Protein AF-A0A527GMG4-F1 (afdb_monomer_lite)

Secondary structure (DSSP, 8-state):
--EEE-TTT--EEETT-SB-TTT--BEEEETTTTEEEESBTTBPBPTTHHHH---BB-

Structure (mmCIF, N/CA/C/O backbone):
data_AF-A0A527GMG4-F1
#
_entry.id   AF-A0A527GMG4-F1
#
loop_
_atom_site.group_PDB
_atom_site.id
_atom_site.type_symbol
_atom_site.label_atom_id
_atom_site.label_alt_id
_atom_site.label_comp_id
_atom_site.label_asym_id
_atom_site.label_entity_id
_atom_site.label_seq_id
_atom_site.pdbx_PDB_ins_code
_atom_site.Cartn_x
_atom_site.Cartn_y
_atom_site.Cartn_z
_atom_site.occupancy
_atom_site.B_iso_or_equiv
_atom_site.auth_seq_id
_atom_site.auth_comp_id
_atom_site.auth_asym_id
_atom_site.auth_atom_id
_atom_site.pdbx_PDB_model_num
ATOM 1 N N . MET A 1 1 ? -11.947 5.077 -9.055 1.00 62.66 1 MET A N 1
ATOM 2 C CA . MET A 1 1 ? -11.674 4.811 -7.627 1.00 62.66 1 MET A CA 1
ATOM 3 C C . MET A 1 1 ? -11.788 3.308 -7.411 1.00 62.66 1 MET A C 1
ATOM 5 O O . MET A 1 1 ? -12.887 2.786 -7.556 1.00 62.66 1 MET A O 1
ATOM 9 N N . LYS A 1 2 ? -10.678 2.595 -7.179 1.00 79.56 2 LYS A N 1
ATOM 10 C CA . LYS A 1 2 ? -10.732 1.184 -6.759 1.00 79.56 2 LYS A CA 1
ATOM 11 C C . LYS A 1 2 ? -10.770 1.133 -5.234 1.00 79.56 2 LYS A C 1
ATOM 13 O O . LYS A 1 2 ? -10.013 1.850 -4.581 1.00 79.56 2 LYS A O 1
ATOM 18 N N . LEU A 1 3 ? -11.685 0.325 -4.713 1.00 91.19 3 LEU A N 1
ATOM 19 C CA . LEU A 1 3 ? -11.920 0.134 -3.288 1.00 91.19 3 LEU A CA 1
ATOM 20 C C . LEU A 1 3 ? -11.331 -1.206 -2.862 1.00 91.19 3 LEU A C 1
ATOM 22 O O . LEU A 1 3 ? -11.486 -2.195 -3.575 1.00 91.19 3 LEU A O 1
ATOM 26 N N . PHE A 1 4 ? -10.689 -1.205 -1.703 1.00 95.56 4 PHE A N 1
ATOM 27 C CA . PHE A 1 4 ? -10.106 -2.377 -1.064 1.00 95.56 4 PHE A CA 1
ATOM 28 C C . PHE A 1 4 ? -10.447 -2.370 0.425 1.00 95.56 4 PHE A C 1
ATOM 30 O O . PHE A 1 4 ? -10.995 -1.393 0.937 1.00 95.56 4 PHE A O 1
ATOM 37 N N . ASP A 1 5 ? -10.062 -3.429 1.126 1.00 96.19 5 ASP A N 1
ATOM 38 C CA . ASP A 1 5 ? -10.223 -3.551 2.569 1.00 96.19 5 ASP A CA 1
ATOM 39 C C .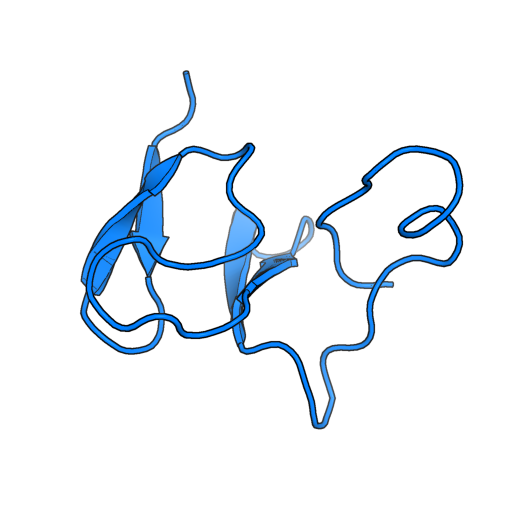 ASP A 1 5 ? -8.852 -3.662 3.243 1.00 96.19 5 ASP A C 1
ATOM 41 O O . ASP A 1 5 ? -7.923 -4.286 2.724 1.00 96.19 5 ASP A O 1
ATOM 45 N N . CYS A 1 6 ? -8.705 -3.027 4.404 1.00 96.06 6 CYS A N 1
ATOM 46 C CA . CYS A 1 6 ? -7.490 -3.115 5.199 1.00 96.06 6 CYS A CA 1
ATOM 47 C C . CYS A 1 6 ? -7.291 -4.553 5.707 1.00 96.06 6 CYS A C 1
ATOM 49 O O . CYS A 1 6 ? -8.164 -5.057 6.414 1.00 96.06 6 CYS A O 1
ATOM 51 N N . PRO A 1 7 ? -6.127 -5.186 5.472 1.00 95.19 7 PRO A N 1
ATOM 52 C CA . PRO A 1 7 ? -5.877 -6.563 5.906 1.00 95.19 7 PRO A CA 1
ATOM 53 C C . PRO A 1 7 ? -5.816 -6.733 7.434 1.00 95.19 7 PRO A C 1
ATOM 55 O O . PRO A 1 7 ? -5.860 -7.857 7.920 1.00 95.19 7 PRO A O 1
ATOM 58 N N . HIS A 1 8 ? -5.716 -5.638 8.200 1.00 96.00 8 HIS A N 1
ATOM 59 C CA . HIS A 1 8 ? -5.657 -5.673 9.664 1.00 96.00 8 HIS A CA 1
ATOM 60 C C . HIS A 1 8 ? -7.017 -5.444 10.340 1.00 96.00 8 HIS A C 1
ATOM 62 O O . HIS A 1 8 ? -7.344 -6.128 11.303 1.00 96.00 8 HIS A O 1
ATOM 68 N N . CYS A 1 9 ? -7.816 -4.482 9.862 1.00 96.69 9 CYS A N 1
ATOM 6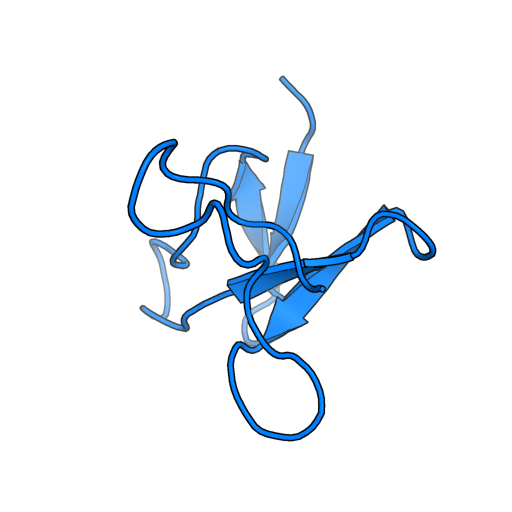9 C CA . CYS A 1 9 ? -9.079 -4.099 10.514 1.00 96.69 9 CYS A CA 1
ATOM 70 C C . CYS A 1 9 ? -10.320 -4.171 9.613 1.00 96.69 9 CYS A C 1
ATOM 72 O O . CYS A 1 9 ? -11.407 -3.817 10.058 1.00 96.69 9 CYS A O 1
ATOM 74 N N . SER A 1 10 ? -10.175 -4.595 8.353 1.00 96.00 10 SER A N 1
ATOM 75 C CA . SER A 1 10 ? -11.245 -4.631 7.339 1.00 96.00 10 SER A CA 1
ATOM 76 C C . SER A 1 10 ? -11.915 -3.280 7.051 1.00 96.00 10 SER A C 1
ATOM 78 O O . SER A 1 10 ? -12.979 -3.225 6.444 1.00 96.00 10 SER A O 1
ATOM 80 N N . HIS A 1 11 ? -11.309 -2.163 7.470 1.00 96.25 11 HIS A N 1
ATOM 81 C CA . HIS A 1 11 ? -11.790 -0.839 7.091 1.00 96.25 11 HIS A CA 1
ATOM 82 C C . HIS A 1 11 ? -11.527 -0.578 5.607 1.00 96.25 11 HIS A C 1
ATOM 84 O O . HIS A 1 11 ? -10.474 -0.949 5.084 1.00 96.25 11 HIS A O 1
ATOM 90 N N . ARG A 1 12 ? -12.454 0.123 4.955 1.00 95.81 12 ARG A N 1
ATOM 91 C CA . ARG A 1 12 ? -12.347 0.510 3.549 1.00 95.81 12 ARG A CA 1
ATOM 92 C C . ARG A 1 12 ? -11.080 1.330 3.290 1.00 95.81 12 ARG A C 1
ATOM 94 O O . ARG A 1 12 ? -10.852 2.351 3.930 1.00 95.81 12 ARG A O 1
ATOM 101 N N . LEU A 1 13 ? -10.303 0.908 2.303 1.00 94.94 13 LEU A N 1
ATOM 102 C CA . LEU A 1 13 ? -9.130 1.602 1.788 1.00 94.94 13 LEU A CA 1
ATOM 103 C C . LEU A 1 13 ? -9.346 2.038 0.346 1.00 94.94 13 LEU A C 1
ATOM 105 O O . LEU A 1 13 ? -9.979 1.349 -0.460 1.00 94.94 13 LEU A O 1
ATOM 109 N N . TYR A 1 14 ? -8.755 3.178 0.018 1.00 94.19 14 TYR A N 1
ATOM 110 C CA . TYR A 1 14 ? -8.594 3.624 -1.355 1.00 94.19 14 TYR A CA 1
ATOM 111 C C . TYR A 1 14 ? -7.223 3.196 -1.858 1.00 94.19 14 TYR A C 1
ATOM 113 O O . TYR A 1 14 ? -6.261 3.150 -1.094 1.00 94.19 14 TYR A O 1
ATOM 121 N N . PHE A 1 15 ? -7.133 2.899 -3.154 1.00 93.75 15 PHE A N 1
ATOM 122 C CA . PHE A 1 15 ? -5.892 2.450 -3.785 1.00 93.75 15 PHE A CA 1
ATOM 123 C C . PHE A 1 15 ? -4.685 3.351 -3.496 1.00 93.75 15 PHE A C 1
ATOM 125 O O . PHE A 1 15 ? -3.586 2.845 -3.362 1.00 93.75 15 PHE A O 1
ATOM 132 N N . GLU A 1 16 ? -4.877 4.662 -3.376 1.00 92.69 16 GLU A N 1
ATOM 133 C CA . GLU A 1 16 ? -3.802 5.633 -3.125 1.00 92.69 16 GLU A CA 1
ATOM 134 C C . GLU A 1 16 ? -3.324 5.655 -1.661 1.00 92.69 16 GLU A C 1
ATOM 136 O O . GLU A 1 16 ? -2.375 6.358 -1.320 1.00 92.69 16 GLU 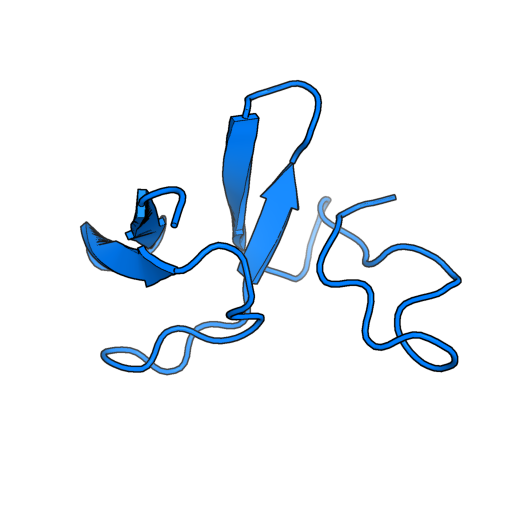A O 1
ATOM 141 N N . ASN A 1 17 ? -3.976 4.920 -0.756 1.00 93.44 17 ASN A N 1
ATOM 142 C CA . ASN A 1 17 ? -3.587 4.899 0.648 1.00 93.44 17 ASN A CA 1
ATOM 143 C C . ASN A 1 17 ? -2.397 3.950 0.870 1.00 93.44 17 ASN A C 1
ATOM 145 O O . ASN A 1 17 ? -2.466 2.766 0.552 1.00 93.44 17 ASN A O 1
ATOM 149 N N . ALA A 1 18 ? -1.324 4.465 1.473 1.00 93.94 18 ALA A N 1
ATOM 150 C CA . ALA A 1 18 ? -0.208 3.670 2.008 1.00 93.94 18 ALA A CA 1
ATOM 151 C C . ALA A 1 18 ? -0.353 3.378 3.519 1.00 93.94 18 ALA A C 1
ATOM 153 O O . ALA A 1 18 ? 0.417 2.619 4.107 1.00 93.94 18 ALA A O 1
ATOM 154 N N . GLN A 1 19 ? -1.357 3.977 4.163 1.00 95.38 19 GLN A N 1
ATOM 155 C CA . GLN A 1 19 ? -1.686 3.783 5.570 1.00 95.38 19 GLN A CA 1
ATOM 156 C C . GLN A 1 19 ? -3.202 3.721 5.745 1.00 95.38 19 GLN A C 1
ATOM 158 O O . GLN A 1 19 ? -3.945 4.495 5.140 1.00 95.38 19 GLN A O 1
ATOM 163 N N . CYS A 1 20 ? -3.671 2.818 6.603 1.00 96.19 20 CYS A N 1
ATOM 164 C CA . CYS A 1 20 ? -5.077 2.765 6.963 1.00 96.19 20 CYS A CA 1
ATOM 165 C C . CYS A 1 20 ? -5.469 3.940 7.860 1.00 96.19 20 CYS A C 1
ATOM 167 O O . CYS A 1 20 ? -4.905 4.117 8.934 1.00 96.19 20 CYS A O 1
ATOM 169 N N . LEU A 1 21 ? -6.505 4.681 7.466 1.00 94.62 21 LEU A N 1
ATOM 170 C CA . LEU A 1 21 ? -7.006 5.836 8.218 1.00 94.62 21 LEU A CA 1
ATOM 171 C C . LEU A 1 21 ? -7.752 5.464 9.513 1.00 94.62 21 LEU A C 1
ATOM 173 O O . LEU A 1 21 ? -8.022 6.338 10.328 1.00 94.62 21 LEU A O 1
ATOM 177 N N . ASN A 1 22 ? -8.094 4.185 9.706 1.00 96.81 22 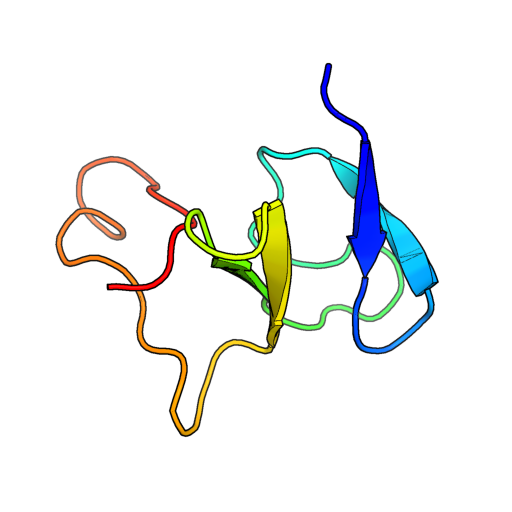ASN A N 1
ATOM 178 C CA . ASN A 1 22 ? -8.816 3.712 10.890 1.00 96.81 22 ASN A CA 1
ATOM 179 C C . ASN A 1 22 ? -7.892 3.108 11.960 1.00 96.81 22 ASN A C 1
ATOM 181 O O . ASN A 1 22 ? -8.074 3.372 13.143 1.00 96.81 22 ASN A O 1
ATOM 185 N N . CYS A 1 23 ? -6.912 2.287 11.566 1.00 96.69 23 CYS A N 1
ATOM 186 C CA . CYS A 1 23 ? -6.015 1.600 12.507 1.00 96.69 23 CYS A CA 1
ATOM 187 C C . CYS A 1 23 ? -4.537 1.994 12.375 1.00 96.69 23 CYS A C 1
ATOM 189 O O . CYS A 1 23 ? -3.693 1.399 13.039 1.00 96.69 23 CYS A O 1
ATOM 191 N N . SER A 1 24 ? -4.210 2.948 11.499 1.00 96.69 24 SER A N 1
ATOM 192 C CA . SER A 1 24 ? -2.850 3.454 11.248 1.00 96.69 24 SER A CA 1
ATOM 193 C C . SER A 1 24 ? -1.835 2.419 10.746 1.00 96.69 24 SER A C 1
ATOM 195 O O . SER A 1 24 ? -0.649 2.727 10.619 1.00 96.69 24 SER A O 1
ATOM 197 N N . SER A 1 25 ? -2.279 1.205 10.406 1.00 95.50 25 SER A N 1
ATOM 198 C CA . SER A 1 25 ? -1.422 0.169 9.830 1.00 95.50 25 SER A CA 1
ATOM 199 C C . SER A 1 25 ? -0.884 0.611 8.473 1.00 95.50 25 SER A C 1
ATOM 201 O O . SER A 1 25 ? -1.653 1.043 7.610 1.00 95.50 25 SER A O 1
ATOM 203 N N . LEU A 1 26 ? 0.426 0.470 8.283 1.00 95.38 26 LEU A N 1
ATOM 204 C CA . LEU A 1 26 ? 1.071 0.652 6.988 1.00 95.38 26 LEU A CA 1
ATOM 205 C C . LEU A 1 26 ? 0.732 -0.530 6.082 1.00 95.38 26 LEU A C 1
ATOM 207 O O . LEU A 1 26 ? 0.776 -1.685 6.514 1.00 95.38 26 LEU A O 1
ATOM 211 N N . VAL A 1 27 ? 0.390 -0.238 4.834 1.00 95.62 27 VAL A N 1
ATOM 212 C CA . VAL A 1 27 ? -0.049 -1.233 3.857 1.00 95.62 27 VAL A CA 1
ATOM 213 C C . VAL A 1 27 ? 0.662 -1.034 2.527 1.00 95.62 27 VAL A C 1
ATOM 215 O O . VAL A 1 27 ? 1.024 0.083 2.168 1.00 95.62 27 VAL A O 1
ATOM 218 N N . LEU A 1 28 ? 0.835 -2.129 1.796 1.00 96.38 28 LEU A N 1
ATOM 219 C CA . LEU A 1 28 ? 1.397 -2.155 0.452 1.00 96.38 28 LEU A CA 1
ATOM 220 C C . LEU A 1 28 ? 0.423 -2.868 -0.480 1.00 96.38 28 LEU A C 1
ATOM 222 O O . LEU A 1 28 ? -0.173 -3.879 -0.106 1.00 96.38 28 LEU A O 1
ATOM 226 N N . TYR A 1 29 ? 0.234 -2.337 -1.680 1.00 95.62 29 TYR A N 1
ATOM 227 C CA . TYR A 1 29 ? -0.578 -2.971 -2.705 1.00 95.62 29 TYR A CA 1
ATOM 228 C C . TYR A 1 29 ? 0.189 -4.131 -3.348 1.00 95.62 29 TYR A C 1
ATOM 230 O O . TYR A 1 29 ? 1.317 -3.964 -3.810 1.00 95.62 29 TYR A O 1
ATOM 238 N N . ASP A 1 30 ? -0.440 -5.301 -3.389 1.00 94.88 30 ASP A N 1
ATOM 239 C CA . ASP A 1 30 ? 0.034 -6.502 -4.065 1.00 94.88 30 ASP A CA 1
ATOM 240 C C . ASP A 1 30 ? -0.660 -6.611 -5.438 1.00 94.88 30 ASP A C 1
ATOM 242 O O . ASP A 1 30 ? -1.867 -6.881 -5.499 1.00 94.88 30 ASP A O 1
ATOM 246 N N . PRO A 1 31 ? 0.059 -6.369 -6.552 1.00 92.56 31 PRO A N 1
ATOM 247 C CA . PRO A 1 31 ? -0.532 -6.416 -7.885 1.00 92.56 31 PRO A CA 1
ATOM 248 C C . PRO A 1 31 ? -0.873 -7.835 -8.351 1.00 92.56 31 PRO A C 1
ATOM 250 O O . PRO A 1 31 ? -1.770 -7.981 -9.180 1.00 92.56 31 PRO A O 1
ATOM 253 N N . GLU A 1 32 ? -0.210 -8.867 -7.822 1.00 93.00 32 GLU A N 1
ATOM 254 C CA . GLU A 1 32 ? -0.452 -10.266 -8.195 1.00 93.00 32 GLU A CA 1
ATOM 255 C C . GLU A 1 32 ? -1.765 -10.778 -7.596 1.00 93.00 32 GLU A C 1
ATOM 257 O O . GLU A 1 32 ? -2.514 -11.517 -8.236 1.00 93.00 32 GL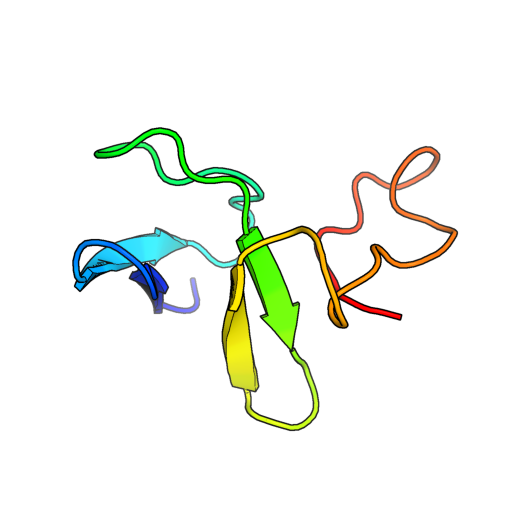U A O 1
ATOM 262 N N . ARG A 1 33 ? -2.067 -10.354 -6.365 1.00 92.50 33 ARG A N 1
ATOM 263 C CA . ARG A 1 33 ? -3.283 -10.726 -5.627 1.00 92.50 33 ARG A CA 1
ATOM 264 C C . ARG A 1 33 ? -4.407 -9.703 -5.756 1.00 92.50 33 ARG A C 1
ATOM 266 O O . ARG A 1 33 ? -5.531 -9.988 -5.350 1.00 92.50 33 ARG A O 1
ATOM 273 N N . ALA A 1 34 ? -4.105 -8.525 -6.298 1.00 93.56 34 ALA A N 1
ATOM 274 C CA . ALA A 1 34 ? -4.999 -7.375 -6.364 1.00 93.56 34 ALA A CA 1
ATOM 275 C C . ALA A 1 34 ? -5.616 -7.028 -4.994 1.00 93.56 34 ALA A C 1
ATOM 277 O O . ALA A 1 34 ? -6.826 -6.833 -4.874 1.00 93.56 34 ALA A O 1
ATOM 278 N N . CYS A 1 35 ? -4.785 -6.962 -3.950 1.00 94.44 35 CYS A N 1
ATOM 279 C CA . CYS A 1 35 ? -5.203 -6.623 -2.588 1.00 94.44 35 CYS A CA 1
ATOM 280 C C . CYS A 1 35 ? -4.101 -5.881 -1.816 1.00 94.44 35 CYS A C 1
ATOM 282 O O . CYS A 1 35 ? -2.973 -5.772 -2.285 1.00 94.44 35 CYS A O 1
ATOM 284 N N . PHE A 1 36 ? -4.422 -5.354 -0.631 1.00 95.62 36 PHE A N 1
ATOM 285 C CA . PHE A 1 36 ? -3.418 -4.795 0.276 1.00 95.62 36 PHE A CA 1
ATOM 286 C C . PHE A 1 36 ? -2.865 -5.864 1.221 1.00 95.62 36 PHE A C 1
ATOM 288 O O . PHE A 1 36 ? -3.608 -6.689 1.753 1.00 95.62 36 PHE A O 1
ATOM 295 N N . VAL A 1 37 ? -1.567 -5.781 1.493 1.00 95.62 37 VAL A N 1
ATOM 296 C CA . VAL A 1 37 ? -0.857 -6.535 2.532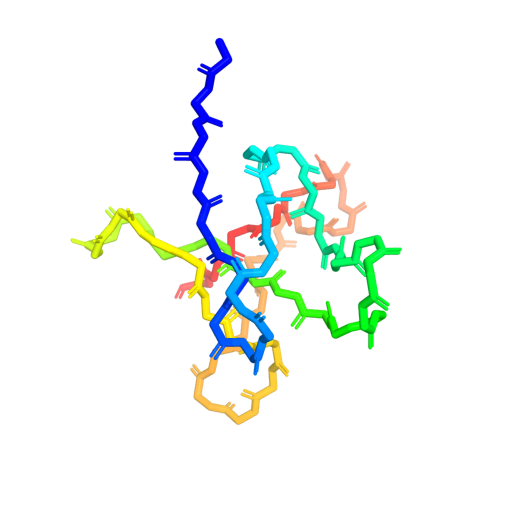 1.00 95.62 37 VAL A CA 1
ATOM 297 C C . VAL A 1 37 ? -0.263 -5.568 3.555 1.00 95.62 37 VAL A C 1
ATOM 299 O O . VAL A 1 37 ? -0.125 -4.377 3.279 1.00 95.62 37 VAL A O 1
ATOM 302 N N . LEU A 1 38 ? 0.056 -6.047 4.759 1.00 95.25 38 LEU A N 1
ATOM 303 C CA . LEU A 1 38 ? 0.727 -5.217 5.763 1.00 95.25 38 LEU A CA 1
ATOM 304 C C . LEU A 1 38 ? 2.177 -4.970 5.360 1.00 95.25 38 LEU A C 1
ATOM 306 O O . LEU A 1 38 ? 2.843 -5.883 4.886 1.00 95.25 38 LEU A O 1
ATOM 310 N N . SER A 1 39 ? 2.650 -3.741 5.556 1.00 92.88 39 SER A N 1
ATOM 311 C CA . SER A 1 39 ? 4.054 -3.397 5.336 1.00 92.88 39 SER A CA 1
ATOM 312 C C . SER A 1 39 ? 4.932 -4.021 6.425 1.00 92.88 39 SER A C 1
ATOM 314 O O . SER A 1 39 ? 4.596 -3.942 7.610 1.00 92.88 39 SER A O 1
ATOM 316 N N . GLY A 1 40 ? 6.057 -4.620 6.026 1.00 83.88 40 GLY A N 1
ATOM 317 C CA . GLY A 1 40 ? 6.987 -5.320 6.916 1.00 83.88 40 GLY A CA 1
ATOM 318 C C . GLY A 1 40 ? 6.935 -6.847 6.782 1.00 83.88 40 GLY A C 1
ATOM 319 O O . GLY A 1 40 ? 5.983 -7.421 6.256 1.00 83.88 40 GLY A O 1
ATOM 320 N N . GLY A 1 41 ? 7.992 -7.523 7.246 1.00 80.94 41 GLY A N 1
ATOM 321 C CA . GLY A 1 41 ? 8.181 -8.961 7.015 1.00 80.94 41 GLY A CA 1
ATOM 322 C C . GLY A 1 41 ? 8.523 -9.253 5.550 1.00 80.94 41 GLY A C 1
ATOM 323 O O . GLY A 1 41 ? 9.465 -8.672 5.019 1.00 80.94 41 GLY A O 1
ATOM 324 N N . ASP A 1 42 ? 7.748 -10.128 4.903 1.00 81.88 42 ASP A N 1
ATOM 325 C CA . ASP A 1 42 ? 7.896 -10.519 3.488 1.00 81.88 42 ASP A CA 1
ATOM 326 C C . ASP A 1 42 ? 7.428 -9.455 2.478 1.00 81.88 42 ASP A C 1
ATOM 328 O O . ASP A 1 42 ? 7.736 -9.544 1.289 1.00 81.88 42 ASP A O 1
ATOM 332 N N . ALA A 1 43 ? 6.662 -8.455 2.921 1.00 88.25 43 ALA A N 1
ATOM 333 C CA . ALA A 1 43 ? 6.168 -7.388 2.060 1.00 88.25 43 ALA A CA 1
ATOM 334 C C . ALA A 1 43 ? 7.065 -6.152 2.191 1.00 88.25 43 ALA A C 1
ATOM 336 O O . ALA A 1 43 ? 6.941 -5.362 3.132 1.00 88.25 43 ALA A O 1
ATOM 337 N N . VAL A 1 44 ? 7.972 -5.997 1.228 1.00 90.88 44 VAL A N 1
ATOM 338 C CA . VAL A 1 44 ? 8.866 -4.840 1.104 1.00 90.88 44 VAL A CA 1
ATOM 339 C C . VAL A 1 44 ? 8.322 -3.850 0.070 1.00 90.88 44 VAL A C 1
ATOM 341 O O . VAL A 1 44 ? 7.750 -4.286 -0.929 1.00 90.88 44 VAL A O 1
ATOM 344 N N . PRO A 1 45 ? 8.468 -2.531 0.281 1.00 91.81 45 PRO A N 1
ATOM 345 C CA . PRO A 1 45 ? 8.020 -1.533 -0.685 1.00 91.81 45 PRO A CA 1
ATOM 346 C C . PRO A 1 45 ? 8.843 -1.578 -1.981 1.00 91.81 45 PRO A C 1
ATOM 348 O O . PRO A 1 45 ? 10.035 -1.890 -1.967 1.00 91.81 45 PRO A O 1
ATOM 351 N N . CYS A 1 46 ? 8.207 -1.219 -3.096 1.00 92.62 46 CYS A N 1
ATOM 352 C CA . CYS A 1 46 ? 8.865 -0.967 -4.379 1.00 92.62 46 CYS A CA 1
ATOM 353 C C . CYS A 1 46 ? 9.993 0.079 -4.231 1.00 92.62 46 CYS A C 1
ATOM 355 O O . CYS A 1 46 ? 9.881 1.030 -3.456 1.00 92.62 46 CYS A O 1
ATOM 357 N N . GLY A 1 47 ? 11.058 -0.031 -5.034 1.00 89.81 47 GLY A N 1
ATOM 358 C CA . GLY A 1 47 ? 12.178 0.929 -5.010 1.00 89.81 47 GLY A CA 1
ATOM 359 C C . GLY A 1 47 ? 11.773 2.377 -5.326 1.00 89.81 47 GLY A C 1
ATOM 360 O O . GLY A 1 47 ? 12.441 3.317 -4.911 1.00 89.81 47 GLY A O 1
ATOM 361 N N . ASN A 1 48 ? 10.637 2.564 -5.998 1.00 89.88 48 ASN A N 1
ATOM 362 C CA . ASN A 1 48 ? 10.088 3.865 -6.375 1.00 89.88 48 ASN A CA 1
ATOM 363 C C . ASN A 1 48 ? 9.191 4.480 -5.283 1.00 89.88 48 ASN A C 1
ATOM 365 O O . ASN A 1 48 ? 8.517 5.480 -5.540 1.00 89.88 48 ASN A O 1
ATOM 369 N N . ALA A 1 49 ? 9.119 3.878 -4.091 1.00 89.12 49 ALA A N 1
ATOM 370 C CA . ALA A 1 49 ? 8.284 4.378 -3.001 1.00 89.12 49 ALA A CA 1
ATOM 371 C C . ALA A 1 49 ? 8.687 5.794 -2.560 1.00 89.12 49 ALA A C 1
ATOM 373 O O . ALA A 1 49 ? 7.812 6.618 -2.316 1.00 89.12 49 ALA A O 1
ATOM 374 N N . ASP A 1 50 ? 9.990 6.088 -2.519 1.00 86.38 50 ASP A N 1
ATOM 375 C CA . ASP A 1 50 ? 10.513 7.397 -2.104 1.00 86.38 50 ASP A CA 1
ATOM 376 C C . ASP A 1 50 ? 10.379 8.459 -3.210 1.00 86.38 50 ASP A C 1
ATOM 378 O O . ASP A 1 50 ? 9.909 9.566 -2.966 1.00 86.38 50 ASP A O 1
ATOM 382 N N . GLU A 1 51 ? 10.702 8.100 -4.457 1.00 88.50 51 GLU A N 1
ATOM 383 C CA . GLU A 1 51 ? 10.722 9.050 -5.579 1.00 88.50 51 GLU A CA 1
ATOM 384 C C . GLU A 1 51 ? 9.319 9.374 -6.126 1.00 88.50 51 GLU A C 1
ATOM 386 O O . GLU A 1 51 ? 9.051 10.499 -6.545 1.00 88.50 51 GLU A O 1
ATOM 391 N N . CYS A 1 52 ? 8.411 8.392 -6.138 1.00 89.69 52 CYS A N 1
ATOM 392 C CA . CYS A 1 52 ? 7.108 8.493 -6.809 1.00 89.69 52 CYS A CA 1
ATOM 393 C C . CYS A 1 52 ? 5.907 8.242 -5.886 1.00 89.69 52 CYS A C 1
ATOM 395 O O . CYS A 1 52 ? 4.787 8.121 -6.383 1.00 89.69 52 CYS A O 1
ATOM 397 N N . ALA A 1 53 ? 6.114 8.113 -4.570 1.00 87.19 53 ALA A N 1
ATOM 398 C CA . ALA A 1 53 ? 5.069 7.708 -3.622 1.00 87.19 53 ALA A CA 1
ATOM 399 C C . ALA A 1 53 ? 4.362 6.392 -4.026 1.00 87.19 53 ALA A C 1
ATOM 401 O O . ALA A 1 53 ? 3.174 6.196 -3.763 1.00 87.19 53 ALA A O 1
ATOM 402 N N . CYS A 1 54 ? 5.092 5.481 -4.685 1.00 92.56 54 CYS A N 1
ATOM 403 C CA . CYS A 1 54 ? 4.595 4.153 -5.040 1.00 92.56 54 CYS A CA 1
ATOM 404 C C . CYS A 1 54 ? 4.264 3.374 -3.759 1.00 92.56 54 CYS A C 1
ATOM 406 O O . CYS A 1 54 ? 5.122 3.157 -2.908 1.00 92.56 54 CYS A O 1
ATOM 408 N N . ASN A 1 55 ? 3.012 2.936 -3.623 1.00 93.75 55 ASN A N 1
ATOM 409 C CA . ASN A 1 55 ? 2.547 2.179 -2.461 1.00 93.75 55 ASN A CA 1
ATOM 410 C C . ASN A 1 55 ? 2.505 0.666 -2.713 1.00 93.75 55 ASN A C 1
ATOM 412 O O . ASN A 1 55 ? 1.748 -0.043 -2.057 1.00 93.75 55 ASN A O 1
ATOM 416 N N . TRP A 1 56 ? 3.255 0.169 -3.695 1.00 95.00 56 TRP A N 1
ATOM 417 C CA . TRP A 1 56 ? 3.231 -1.239 -4.087 1.00 95.00 56 TRP A CA 1
ATOM 418 C C . TRP A 1 56 ? 4.302 -2.010 -3.326 1.00 95.00 56 TRP A C 1
ATOM 420 O O . TRP A 1 56 ? 5.316 -1.441 -2.912 1.00 95.00 56 TRP A O 1
ATOM 430 N N . ARG A 1 57 ? 4.101 -3.318 -3.179 1.00 94.19 57 ARG A N 1
ATOM 431 C CA . ARG A 1 57 ? 5.205 -4.215 -2.831 1.00 94.19 57 ARG A CA 1
ATOM 432 C C . ARG A 1 57 ? 6.146 -4.398 -4.030 1.00 94.19 57 ARG A C 1
ATOM 434 O O . ARG A 1 57 ? 5.700 -4.266 -5.172 1.00 94.19 57 ARG A O 1
ATOM 441 N N . ALA A 1 58 ? 7.417 -4.686 -3.759 1.00 90.38 58 ALA A N 1
ATOM 442 C CA . ALA A 1 58 ? 8.366 -5.147 -4.774 1.00 90.38 58 ALA A CA 1
ATOM 443 C C . ALA A 1 58 ? 8.059 -6.581 -5.233 1.00 90.38 58 ALA A C 1
ATOM 445 O O . ALA A 1 58 ? 7.463 -7.351 -4.431 1.00 90.38 58 ALA A O 1
#

Sequence (58 aa):
MKLFDCPHCSHRLYFENAQCLNCSSLVLYDPERACFVLSGGDAVPCGNADECACNWRA

Radius of gyration: 10.39 Å; chains: 1; bounding box: 24×20×21 Å

Foldseek 3Di:
DDWAADPPPRDIDDPLDQADPPPRFGWAQEPVVRHIDTDDDPFDFDPCCVVPVHRHGD

pLDDT: mean 92.28, std 5.6, range [62.66, 96.81]